Protein AF-A0AAV3YWV7-F1 (afdb_monomer)

Mean predicted aligned error: 12.53 Å

Radius of gyration: 24.52 Å; Cα contacts (8 Å, |Δi|>4): 266; chains: 1; bounding box: 72×61×49 Å

Organism: NCBI:txid259542

Structure (mmCIF, N/CA/C/O backbone):
data_AF-A0AAV3YWV7-F1
#
_entry.id   AF-A0AAV3YWV7-F1
#
loop_
_atom_site.group_PDB
_atom_site.id
_atom_site.type_symbol
_atom_site.label_atom_id
_atom_site.label_alt_id
_atom_site.label_comp_id
_atom_site.label_asym_id
_atom_site.label_entity_id
_atom_site.label_seq_id
_atom_site.pdbx_PDB_ins_code
_atom_site.Cartn_x
_atom_site.Cartn_y
_atom_site.Cartn_z
_atom_site.occupancy
_atom_site.B_iso_or_equiv
_atom_site.auth_seq_id
_atom_site.auth_comp_id
_atom_site.auth_asym_id
_atom_site.auth_atom_id
_atom_site.pdbx_PDB_model_num
ATOM 1 N N . MET A 1 1 ? 43.081 9.152 -14.797 1.00 44.06 1 MET A N 1
ATOM 2 C CA . MET A 1 1 ? 42.246 8.157 -14.101 1.00 44.06 1 MET A CA 1
ATOM 3 C C . MET A 1 1 ? 40.791 8.421 -14.452 1.00 44.06 1 MET A C 1
ATOM 5 O O . MET A 1 1 ? 40.332 9.523 -14.208 1.00 44.06 1 MET A O 1
ATOM 9 N N . ASN A 1 2 ? 40.150 7.412 -15.045 1.00 45.56 2 ASN A N 1
ATOM 10 C CA . ASN A 1 2 ? 38.715 7.108 -15.081 1.00 45.56 2 ASN A CA 1
ATOM 11 C C . ASN A 1 2 ? 37.741 8.234 -15.462 1.00 45.56 2 ASN A C 1
ATOM 13 O O . ASN A 1 2 ? 37.236 8.963 -14.612 1.00 45.56 2 ASN A O 1
ATOM 17 N N . GLU A 1 3 ? 37.402 8.257 -16.752 1.00 47.75 3 GLU A N 1
ATOM 18 C CA . GLU A 1 3 ? 36.111 8.729 -17.256 1.00 47.75 3 GLU A CA 1
ATOM 19 C C . GLU A 1 3 ? 34.993 8.010 -16.487 1.00 47.75 3 GLU A C 1
ATOM 21 O O . GLU A 1 3 ? 34.712 6.832 -16.721 1.00 47.75 3 GLU A O 1
ATOM 26 N N . HIS A 1 4 ? 34.372 8.704 -15.533 1.00 56.31 4 HIS A N 1
ATOM 27 C CA . HIS A 1 4 ? 33.078 8.298 -15.009 1.00 56.31 4 HIS A CA 1
ATOM 28 C C . HIS A 1 4 ? 32.101 8.345 -16.177 1.00 56.31 4 HIS A C 1
ATOM 30 O O . HIS A 1 4 ? 31.661 9.418 -16.583 1.00 56.31 4 HIS A O 1
ATOM 36 N N . SER A 1 5 ? 31.796 7.178 -16.739 1.00 56.19 5 SER A N 1
ATOM 37 C CA . SER A 1 5 ? 30.756 7.007 -17.740 1.00 56.19 5 SER A CA 1
ATOM 38 C C . SER A 1 5 ? 29.427 7.484 -17.151 1.00 56.19 5 SER A C 1
ATOM 40 O O . SER A 1 5 ? 28.709 6.718 -16.511 1.00 56.19 5 SER A O 1
ATOM 42 N N . VAL A 1 6 ? 29.094 8.761 -17.343 1.00 62.78 6 VAL A N 1
ATOM 43 C CA . VAL A 1 6 ? 27.714 9.227 -17.244 1.00 62.78 6 VAL A CA 1
ATOM 44 C C . VAL A 1 6 ? 26.998 8.531 -18.391 1.00 62.78 6 VAL A C 1
ATOM 46 O O . VAL A 1 6 ? 27.122 8.889 -19.559 1.00 62.78 6 VAL A O 1
ATOM 49 N N . SER A 1 7 ? 26.330 7.428 -18.063 1.00 60.81 7 SER A N 1
ATOM 50 C CA . SER A 1 7 ? 25.420 6.791 -18.994 1.00 60.81 7 SER A CA 1
ATOM 51 C C . SER A 1 7 ? 24.285 7.780 -19.204 1.00 60.81 7 SER A C 1
ATOM 53 O O . SER A 1 7 ? 23.452 7.976 -18.323 1.00 60.81 7 SER A O 1
ATOM 55 N N . THR A 1 8 ? 24.285 8.469 -20.342 1.00 62.69 8 THR A N 1
ATOM 56 C CA . THR A 1 8 ? 23.149 9.271 -20.795 1.00 62.69 8 THR A CA 1
ATOM 57 C C . THR A 1 8 ? 22.030 8.312 -21.212 1.00 62.69 8 THR A C 1
ATOM 59 O O . THR A 1 8 ? 21.701 8.193 -22.389 1.00 62.69 8 THR A O 1
ATOM 62 N N . GLN A 1 9 ? 21.486 7.549 -20.261 1.00 65.50 9 GLN A N 1
ATOM 63 C CA . GLN A 1 9 ? 20.256 6.804 -20.484 1.00 65.50 9 GLN A CA 1
ATOM 64 C C . GLN A 1 9 ? 19.114 7.803 -20.373 1.00 65.50 9 GLN A C 1
ATOM 66 O O . GLN A 1 9 ? 18.934 8.461 -19.349 1.00 65.50 9 GLN A O 1
ATOM 71 N N . ARG A 1 10 ? 18.389 7.974 -21.477 1.00 73.88 10 ARG A N 1
ATOM 72 C CA . ARG A 1 10 ? 17.136 8.719 -21.468 1.00 73.88 10 ARG A CA 1
ATOM 73 C C . ARG A 1 10 ? 16.166 7.970 -20.538 1.00 73.88 10 ARG A C 1
ATOM 75 O O . ARG A 1 10 ? 16.087 6.748 -20.674 1.00 73.88 10 ARG A O 1
ATOM 82 N N . PRO A 1 11 ? 15.462 8.668 -19.630 1.00 82.12 11 PRO A N 1
ATOM 83 C CA . PRO A 1 11 ? 14.507 8.024 -18.740 1.00 82.12 11 PRO A CA 1
ATOM 84 C C . PRO A 1 11 ? 13.420 7.308 -19.543 1.00 82.12 11 PRO A C 1
ATOM 86 O O . PRO A 1 11 ? 13.068 7.741 -20.650 1.00 82.12 11 PRO A O 1
ATOM 89 N N . CYS A 1 12 ? 12.917 6.207 -18.994 1.00 91.69 12 CYS A N 1
ATOM 90 C CA . CYS A 1 12 ? 11.853 5.440 -19.627 1.00 91.69 12 CYS A CA 1
ATOM 91 C C . CYS A 1 12 ? 10.537 6.220 -19.624 1.00 91.69 12 CYS A C 1
ATOM 93 O O . CYS A 1 12 ? 10.265 7.016 -18.722 1.00 91.69 12 CYS A O 1
ATOM 95 N N . ASP A 1 13 ? 9.691 5.970 -20.626 1.00 95.06 13 ASP A N 1
ATOM 96 C CA . ASP A 1 13 ? 8.324 6.487 -20.588 1.00 95.06 13 ASP A CA 1
ATOM 97 C C . ASP A 1 13 ? 7.574 5.875 -19.380 1.00 95.06 13 ASP A C 1
ATOM 99 O O . ASP A 1 13 ? 7.832 4.718 -19.017 1.00 95.06 13 ASP A O 1
ATOM 103 N N . PRO A 1 14 ? 6.647 6.614 -18.735 1.00 94.88 14 PRO A N 1
ATOM 104 C CA . PRO A 1 14 ? 5.934 6.125 -17.557 1.00 94.88 14 PRO A CA 1
ATOM 105 C C . PRO A 1 14 ? 5.259 4.771 -17.805 1.00 94.88 14 PRO A C 1
ATOM 107 O O . PRO A 1 14 ? 4.549 4.591 -18.792 1.00 94.88 14 PRO A O 1
ATOM 110 N N . GLY A 1 15 ? 5.461 3.824 -16.887 1.00 95.94 15 GLY A N 1
ATOM 111 C CA . GLY A 1 15 ? 4.945 2.459 -17.023 1.00 95.94 15 GLY A CA 1
ATOM 112 C C . GLY A 1 15 ? 5.911 1.478 -17.697 1.00 95.94 15 GLY A C 1
ATOM 113 O O . GLY A 1 15 ? 5.575 0.297 -17.812 1.00 95.94 15 GLY A O 1
ATOM 114 N N . LEU A 1 16 ? 7.108 1.924 -18.093 1.00 96.56 16 LEU A N 1
ATOM 115 C CA . LEU A 1 16 ? 8.173 1.080 -18.634 1.00 96.56 16 LEU A CA 1
ATOM 116 C C . LEU A 1 16 ? 9.426 1.106 -17.748 1.00 96.56 16 LEU A C 1
ATOM 118 O O . LEU A 1 16 ? 9.695 2.082 -17.051 1.00 96.56 16 LEU A O 1
ATOM 122 N N . TYR A 1 17 ? 10.204 0.026 -17.783 1.00 96.00 17 TYR A N 1
ATOM 123 C CA . TYR A 1 17 ? 11.453 -0.102 -17.033 1.00 96.00 17 TYR A CA 1
ATOM 124 C C . TYR A 1 17 ? 12.488 -0.986 -17.748 1.00 96.00 17 TYR A C 1
ATOM 126 O O . TYR A 1 17 ? 12.198 -1.701 -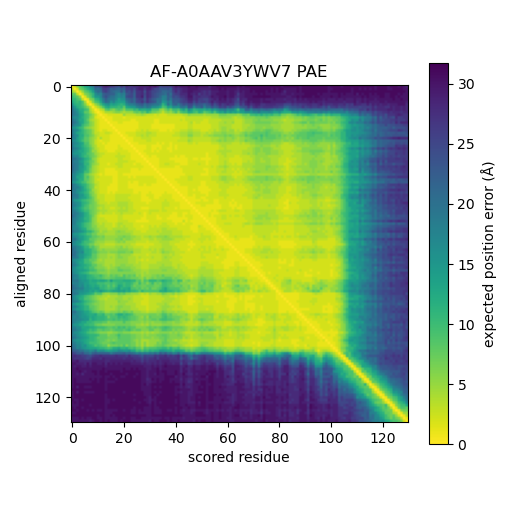18.712 1.00 96.00 17 TYR A O 1
ATOM 134 N N . GLY A 1 18 ? 13.715 -0.968 -17.231 1.00 93.50 18 GLY A N 1
ATOM 135 C CA . GLY A 1 18 ? 14.871 -1.709 -17.718 1.00 93.50 18 GLY A CA 1
ATOM 136 C C . GLY A 1 18 ? 15.754 -0.887 -18.655 1.00 93.50 18 GLY A C 1
ATOM 137 O O . GLY A 1 18 ? 15.341 0.122 -19.208 1.00 93.50 18 GLY A O 1
ATOM 138 N N . ASN A 1 19 ? 16.971 -1.377 -18.904 1.00 90.69 19 ASN A N 1
ATOM 139 C CA . ASN A 1 19 ? 17.999 -0.667 -19.687 1.00 90.69 19 ASN A CA 1
ATOM 140 C C . ASN A 1 19 ? 17.579 -0.292 -21.126 1.00 90.69 19 ASN A C 1
ATOM 142 O O . ASN A 1 19 ? 18.277 0.475 -21.784 1.00 90.69 19 ASN A O 1
ATOM 146 N N . LYS A 1 20 ? 16.508 -0.907 -21.644 1.00 91.38 20 LYS A N 1
ATOM 147 C CA . LYS A 1 20 ? 15.941 -0.669 -22.980 1.00 91.38 20 LYS A CA 1
ATOM 148 C C . LYS A 1 20 ? 14.518 -0.100 -22.941 1.00 91.38 20 LYS A C 1
ATOM 150 O O . LYS A 1 20 ? 13.934 0.080 -24.003 1.00 91.38 20 LYS A O 1
ATOM 155 N N . CYS A 1 21 ? 13.959 0.137 -21.752 1.00 93.06 21 CYS A N 1
ATOM 156 C CA . CYS A 1 21 ? 12.571 0.562 -21.559 1.00 93.06 21 CYS A CA 1
ATOM 157 C C . CYS A 1 21 ? 11.546 -0.337 -22.274 1.00 93.06 21 CYS A C 1
ATOM 159 O O . CYS A 1 21 ? 10.541 0.136 -22.789 1.00 93.06 21 CYS A O 1
ATOM 161 N N . ASP A 1 22 ? 11.811 -1.642 -22.340 1.00 95.00 22 ASP A N 1
ATOM 162 C CA . ASP A 1 22 ? 10.993 -2.632 -23.048 1.00 95.00 22 ASP A CA 1
ATOM 163 C C . ASP A 1 22 ? 10.150 -3.500 -2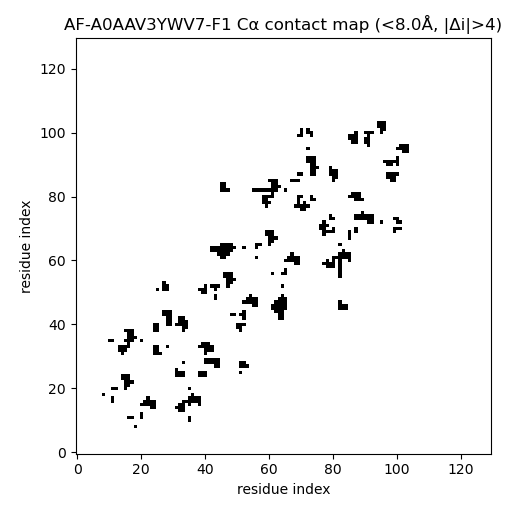2.103 1.00 95.00 22 ASP A C 1
ATOM 165 O O . ASP A 1 22 ? 9.321 -4.293 -22.553 1.00 95.00 22 ASP A O 1
ATOM 169 N N . LYS A 1 23 ? 10.334 -3.354 -20.786 1.00 96.88 23 LYS A N 1
ATOM 170 C CA . LYS A 1 23 ? 9.571 -4.091 -19.778 1.00 96.88 23 LYS A CA 1
ATOM 171 C C . LYS A 1 23 ? 8.455 -3.223 -19.227 1.00 96.88 23 LYS A C 1
ATOM 173 O O . LYS A 1 23 ? 8.690 -2.083 -18.851 1.00 96.88 23 LYS A O 1
ATOM 178 N N . VAL A 1 24 ? 7.258 -3.787 -19.122 1.00 97.19 24 VAL A N 1
ATOM 179 C CA . VAL A 1 24 ? 6.078 -3.089 -18.595 1.00 97.19 24 VAL A CA 1
ATOM 180 C C . VAL A 1 24 ? 6.007 -3.242 -17.079 1.00 97.19 24 VAL A C 1
ATOM 182 O O . VAL A 1 24 ? 6.175 -4.349 -16.560 1.00 97.19 24 VAL A O 1
ATOM 185 N N . CYS A 1 25 ? 5.748 -2.145 -16.371 1.00 97.38 25 CYS A N 1
ATOM 186 C CA . CYS A 1 25 ? 5.508 -2.142 -14.932 1.00 97.38 25 CYS A CA 1
ATOM 187 C C . CYS A 1 25 ? 4.380 -3.113 -14.537 1.00 97.38 25 CYS A C 1
ATOM 189 O O . CYS A 1 25 ? 3.446 -3.371 -15.296 1.00 97.38 25 CYS A O 1
ATOM 191 N N . SER A 1 26 ? 4.449 -3.645 -13.312 1.00 96.25 26 SER A N 1
ATOM 192 C CA . SER A 1 26 ? 3.391 -4.505 -12.763 1.00 96.25 26 SER A CA 1
ATOM 193 C C . SER A 1 26 ? 2.043 -3.777 -12.776 1.00 96.25 26 SER A C 1
ATOM 195 O O . SER A 1 26 ? 1.933 -2.650 -12.298 1.00 96.25 26 SER A O 1
ATOM 197 N N . THR A 1 27 ? 0.987 -4.450 -13.236 1.00 95.88 27 THR A N 1
ATOM 198 C CA . THR A 1 27 ? -0.386 -3.911 -13.219 1.00 95.88 27 THR A CA 1
ATOM 199 C C . THR A 1 27 ? -0.942 -3.735 -11.806 1.00 95.88 27 THR A C 1
ATOM 201 O O . THR A 1 27 ? -1.987 -3.120 -11.630 1.00 95.88 27 THR A O 1
ATOM 204 N N . ASN A 1 28 ? -0.262 -4.286 -10.796 1.00 96.25 28 ASN A N 1
ATOM 205 C CA . ASN A 1 28 ? -0.617 -4.093 -9.393 1.00 96.25 28 ASN A CA 1
ATOM 206 C C . ASN A 1 28 ? -0.068 -2.777 -8.821 1.00 96.25 28 ASN A C 1
ATOM 208 O O . ASN A 1 28 ? -0.472 -2.390 -7.726 1.00 96.25 28 ASN A O 1
ATOM 212 N N . CYS A 1 29 ? 0.870 -2.118 -9.512 1.00 96.62 29 CYS A N 1
ATOM 213 C CA . CYS A 1 29 ? 1.378 -0.822 -9.082 1.00 96.62 29 CYS A CA 1
ATOM 214 C C . CYS A 1 29 ? 0.272 0.227 -9.141 1.00 96.62 29 CYS A C 1
ATOM 216 O O . CYS A 1 29 ? -0.552 0.240 -10.059 1.00 96.62 29 CYS A O 1
ATOM 218 N N . GLU A 1 30 ? 0.293 1.160 -8.197 1.00 95.56 30 GLU A N 1
ATOM 219 C CA . GLU A 1 30 ? -0.594 2.311 -8.255 1.00 95.56 30 GLU A CA 1
ATOM 220 C C . GLU A 1 30 ? -0.297 3.138 -9.517 1.00 95.56 30 GLU A C 1
ATOM 222 O O . GLU A 1 30 ? 0.860 3.411 -9.842 1.00 95.56 30 GLU A O 1
ATOM 227 N N . PHE A 1 31 ? -1.349 3.450 -10.281 1.00 95.38 31 PHE A N 1
ATOM 228 C CA . PHE A 1 31 ? -1.276 4.081 -11.608 1.00 95.38 31 PHE A CA 1
ATOM 229 C C . PHE A 1 31 ? -0.413 3.336 -12.647 1.00 95.38 31 PHE A C 1
ATOM 231 O O . PHE A 1 31 ? -0.080 3.905 -13.683 1.00 95.38 31 PHE A O 1
ATOM 238 N N . GLY A 1 32 ? -0.042 2.074 -12.395 1.00 95.88 32 GLY A N 1
ATOM 239 C CA . GLY A 1 32 ? 0.865 1.321 -13.264 1.00 95.88 32 GLY A CA 1
ATOM 240 C C . GLY A 1 32 ? 2.297 1.869 -13.286 1.00 95.88 32 GLY A C 1
ATOM 241 O O . GLY A 1 32 ? 3.024 1.610 -14.240 1.00 95.88 32 GLY A O 1
ATOM 242 N N . LEU A 1 33 ? 2.709 2.632 -12.267 1.00 96.50 33 LEU A N 1
ATOM 243 C CA . LEU A 1 33 ? 4.018 3.286 -12.227 1.00 96.50 33 LEU A CA 1
ATOM 244 C C . LEU A 1 33 ? 5.033 2.505 -11.389 1.00 96.50 33 LEU A C 1
ATOM 246 O O . LEU A 1 33 ? 4.761 2.082 -10.261 1.00 96.50 33 LEU A O 1
ATOM 250 N N . CYS A 1 34 ? 6.240 2.361 -11.925 1.00 97.19 34 CYS A N 1
ATOM 251 C CA . CYS A 1 34 ? 7.348 1.686 -11.271 1.00 97.19 34 CYS A CA 1
ATOM 252 C C . CYS A 1 34 ? 8.677 2.406 -11.522 1.00 97.19 34 CYS A C 1
ATOM 254 O O . CYS A 1 34 ? 8.785 3.252 -12.404 1.00 97.19 34 CYS A O 1
ATOM 256 N N . ASP A 1 35 ? 9.673 2.082 -10.705 1.00 96.38 35 ASP A N 1
ATOM 257 C CA . ASP A 1 35 ? 11.052 2.523 -10.852 1.00 96.38 35 ASP A CA 1
ATOM 258 C C . ASP A 1 35 ? 11.621 2.014 -12.181 1.00 96.38 35 ASP A C 1
ATOM 260 O O . ASP A 1 35 ? 11.625 0.811 -12.454 1.00 96.38 35 ASP A O 1
ATOM 264 N N . GLU A 1 36 ? 12.117 2.933 -13.003 1.00 94.81 36 GLU A N 1
ATOM 265 C CA . GLU A 1 36 ? 12.600 2.637 -14.354 1.00 94.81 36 GLU A CA 1
ATOM 266 C C . GLU A 1 36 ? 13.828 1.714 -14.379 1.00 94.81 36 GLU A C 1
ATOM 268 O O . GLU A 1 36 ? 14.083 1.051 -15.381 1.00 94.81 36 GLU A O 1
ATOM 273 N N . ASN A 1 37 ? 14.580 1.608 -13.280 1.00 92.62 37 ASN A N 1
ATOM 274 C CA . ASN A 1 37 ? 15.803 0.810 -13.226 1.00 92.62 37 ASN A CA 1
ATOM 275 C C . ASN A 1 37 ? 15.517 -0.631 -12.799 1.00 92.62 37 ASN A C 1
ATOM 277 O O . ASN A 1 37 ? 16.098 -1.579 -13.332 1.00 92.62 37 ASN A O 1
ATOM 281 N N . ASN A 1 38 ? 14.636 -0.809 -11.812 1.00 94.94 38 ASN A N 1
ATOM 282 C CA . ASN A 1 38 ? 14.424 -2.103 -11.157 1.00 94.94 38 ASN A CA 1
ATOM 283 C C . ASN A 1 38 ? 12.988 -2.647 -11.255 1.00 94.94 38 ASN A C 1
ATOM 285 O O . ASN A 1 38 ? 12.752 -3.793 -10.866 1.00 94.94 38 ASN A O 1
ATOM 289 N N . GLY A 1 39 ? 12.045 -1.865 -11.782 1.00 95.94 39 GLY A N 1
ATOM 290 C CA . GLY A 1 39 ? 10.659 -2.265 -12.010 1.00 95.94 39 GLY A CA 1
ATOM 291 C C . GLY A 1 39 ? 9.782 -2.328 -10.758 1.00 95.94 39 GLY A C 1
ATOM 292 O O . GLY A 1 39 ? 8.634 -2.767 -10.846 1.00 95.94 39 GLY A O 1
ATOM 293 N N . LYS A 1 40 ? 10.287 -1.929 -9.584 1.00 97.62 40 LYS A N 1
ATOM 294 C CA . LYS A 1 40 ? 9.510 -1.923 -8.336 1.00 97.62 40 LYS A CA 1
ATOM 295 C C . LYS A 1 40 ? 8.483 -0.802 -8.359 1.00 97.62 40 LYS A C 1
ATOM 297 O O . LYS A 1 40 ? 8.794 0.306 -8.777 1.00 97.62 40 LYS A O 1
ATOM 302 N N . CYS A 1 41 ? 7.272 -1.070 -7.889 1.00 97.19 41 CYS A N 1
ATOM 303 C CA . CYS A 1 41 ? 6.213 -0.070 -7.849 1.00 97.19 41 CYS A CA 1
ATOM 304 C C . CYS A 1 41 ? 6.636 1.152 -7.029 1.00 97.19 41 CYS A C 1
ATOM 306 O O . CYS A 1 41 ? 7.193 1.002 -5.941 1.00 97.19 41 CYS A O 1
ATOM 308 N N . LEU A 1 42 ? 6.332 2.347 -7.542 1.00 95.69 42 LEU A N 1
ATOM 309 C CA . LEU A 1 42 ? 6.584 3.597 -6.815 1.00 95.69 42 LEU A CA 1
ATOM 310 C C . LEU A 1 42 ? 5.622 3.760 -5.632 1.00 95.69 42 LEU A C 1
ATOM 312 O O . LEU A 1 42 ? 5.999 4.297 -4.596 1.00 95.69 42 LEU A O 1
ATOM 316 N N . SER A 1 43 ? 4.390 3.271 -5.786 1.00 95.25 43 SER A N 1
ATOM 317 C CA . SER A 1 43 ? 3.380 3.202 -4.732 1.00 95.25 43 SER A CA 1
ATOM 318 C C . SER A 1 43 ? 2.469 1.991 -4.944 1.00 95.25 43 SER A C 1
ATOM 320 O O . SER A 1 43 ? 2.336 1.483 -6.066 1.00 95.25 43 SER A O 1
ATOM 322 N N . CYS A 1 44 ? 1.846 1.531 -3.859 1.00 96.38 44 CYS A N 1
ATOM 323 C CA . CYS A 1 44 ? 0.848 0.471 -3.884 1.00 96.38 44 CYS A CA 1
ATOM 324 C C . CYS A 1 44 ? -0.554 1.017 -3.628 1.00 96.38 44 CYS A C 1
ATOM 326 O O . CYS A 1 44 ? -0.727 1.853 -2.735 1.00 96.38 44 CYS A O 1
ATOM 328 N N . PRO A 1 45 ? -1.569 0.484 -4.334 1.00 95.88 45 PRO A N 1
ATOM 329 C CA . PRO A 1 45 ? -2.952 0.820 -4.047 1.00 95.88 45 PRO A CA 1
ATOM 330 C C . PRO A 1 45 ? -3.321 0.398 -2.619 1.00 95.88 45 PRO A C 1
ATOM 332 O O . PRO A 1 45 ? -2.664 -0.444 -1.995 1.00 95.88 45 PRO A O 1
ATOM 335 N N . HIS A 1 46 ? -4.405 0.975 -2.103 1.00 96.75 46 HIS A N 1
ATOM 336 C CA . HIS A 1 46 ? -4.915 0.657 -0.769 1.00 96.75 46 HIS A CA 1
ATOM 337 C C . HIS A 1 46 ? -5.145 -0.847 -0.621 1.00 96.75 46 HIS A C 1
ATOM 339 O O . HIS A 1 46 ? -5.733 -1.489 -1.492 1.00 96.75 46 HIS A O 1
ATOM 345 N N . GLY A 1 47 ? -4.697 -1.415 0.497 1.00 96.44 47 GLY A N 1
ATOM 346 C CA . GLY A 1 47 ? -4.851 -2.845 0.755 1.00 96.44 47 GLY A CA 1
ATOM 347 C C . GLY A 1 47 ? -3.739 -3.728 0.184 1.00 96.44 47 GLY A C 1
ATOM 348 O O . GLY A 1 47 ? -3.756 -4.933 0.444 1.00 96.44 47 GLY A O 1
ATOM 349 N N . LYS A 1 48 ? -2.767 -3.165 -0.547 1.00 96.88 48 LYS A N 1
ATOM 350 C CA . LYS A 1 48 ? -1.632 -3.895 -1.128 1.00 96.88 48 LYS A CA 1
ATOM 351 C C . LYS A 1 48 ? -0.285 -3.414 -0.583 1.00 96.88 48 LYS A C 1
ATOM 353 O O . LYS A 1 48 ? -0.120 -2.266 -0.180 1.00 96.88 48 LYS A O 1
ATOM 358 N N . ASP A 1 49 ? 0.688 -4.317 -0.598 1.00 94.88 49 ASP A N 1
ATOM 359 C CA . ASP A 1 49 ? 2.060 -4.133 -0.124 1.00 94.88 49 ASP A CA 1
ATOM 360 C C . ASP A 1 49 ? 3.037 -5.023 -0.924 1.00 94.88 49 ASP A C 1
ATOM 362 O O . ASP A 1 49 ? 2.647 -5.886 -1.717 1.00 94.88 49 ASP A O 1
ATOM 366 N N . GLY A 1 50 ? 4.333 -4.821 -0.703 1.00 94.88 50 GLY A N 1
ATOM 367 C CA . GLY A 1 50 ? 5.434 -5.478 -1.391 1.00 94.88 50 GLY A CA 1
ATOM 368 C C . GLY A 1 50 ? 5.983 -4.632 -2.535 1.00 94.88 50 GLY A C 1
ATOM 369 O O . GLY A 1 50 ? 5.312 -3.756 -3.067 1.00 94.88 50 GLY A O 1
ATOM 370 N N . SER A 1 51 ? 7.213 -4.927 -2.961 1.00 95.62 51 SER A N 1
ATOM 371 C CA . SER A 1 51 ? 7.906 -4.139 -3.992 1.00 95.62 51 SER A CA 1
ATOM 372 C C . SER A 1 51 ? 7.213 -4.131 -5.358 1.00 95.62 51 SER A C 1
ATOM 374 O O . SER A 1 51 ? 7.540 -3.296 -6.188 1.00 95.62 51 SER A O 1
ATOM 376 N N . PHE A 1 52 ? 6.273 -5.048 -5.596 1.00 96.19 52 PHE A N 1
ATOM 377 C CA . PHE A 1 52 ? 5.471 -5.121 -6.821 1.00 96.19 52 PHE A CA 1
ATOM 378 C C . PHE A 1 52 ? 3.959 -5.095 -6.538 1.00 96.19 52 PHE A C 1
ATOM 380 O O . PHE A 1 52 ? 3.174 -5.481 -7.405 1.00 96.19 52 PHE A O 1
ATOM 387 N N . CYS A 1 53 ? 3.562 -4.701 -5.318 1.00 96.94 53 CYS A N 1
ATOM 388 C CA . CYS A 1 53 ? 2.173 -4.608 -4.845 1.00 96.94 53 CYS A CA 1
ATOM 389 C C . CYS A 1 53 ? 1.341 -5.889 -5.025 1.00 96.94 53 CYS A C 1
ATOM 391 O O . CYS A 1 53 ? 0.120 -5.862 -5.152 1.00 96.94 53 CYS A O 1
ATOM 393 N N . ASN A 1 54 ? 2.016 -7.035 -5.040 1.00 95.69 54 ASN A N 1
ATOM 394 C CA . ASN A 1 54 ? 1.436 -8.349 -5.287 1.00 95.69 54 ASN A CA 1
ATOM 395 C C . ASN A 1 54 ? 0.996 -9.068 -4.004 1.00 95.69 54 ASN A C 1
ATOM 397 O O . ASN A 1 54 ? 0.578 -10.223 -4.064 1.00 95.69 54 ASN A O 1
ATOM 401 N N . ARG A 1 55 ? 1.115 -8.419 -2.842 1.00 95.62 55 ARG A N 1
ATOM 402 C CA . ARG A 1 55 ? 0.737 -8.979 -1.546 1.00 95.62 55 ARG A CA 1
ATOM 403 C C . ARG A 1 55 ? -0.358 -8.130 -0.917 1.00 95.62 55 ARG A C 1
ATOM 405 O O . ARG A 1 55 ? -0.273 -6.910 -0.932 1.00 95.62 55 ARG A O 1
ATOM 412 N N . ASP A 1 56 ? -1.360 -8.773 -0.334 1.00 95.19 56 ASP A N 1
ATOM 413 C CA . ASP A 1 56 ? -2.356 -8.082 0.486 1.00 95.19 56 ASP A CA 1
ATOM 414 C C . ASP A 1 56 ? -1.756 -7.577 1.802 1.00 95.19 56 ASP A C 1
ATOM 416 O O . ASP A 1 56 ? -0.771 -8.124 2.316 1.00 95.19 56 ASP A O 1
ATOM 420 N N . CYS A 1 57 ? -2.372 -6.554 2.394 1.00 95.31 57 CYS A N 1
ATOM 421 C CA . CYS A 1 57 ? -1.994 -6.123 3.732 1.00 95.31 57 CYS A CA 1
ATOM 422 C C . CYS A 1 57 ? -2.048 -7.280 4.725 1.00 95.31 57 CYS A C 1
ATOM 424 O O . CYS A 1 57 ? -3.036 -8.008 4.833 1.00 95.31 57 CYS A O 1
ATOM 426 N N . LYS A 1 58 ? -0.990 -7.397 5.532 1.00 94.06 58 LYS A N 1
ATOM 427 C CA . LYS A 1 58 ? -1.034 -8.240 6.726 1.00 94.06 58 LYS A CA 1
ATOM 428 C C . LYS A 1 58 ? -2.166 -7.766 7.633 1.00 94.06 58 LYS A C 1
ATOM 430 O O . LYS A 1 58 ? -2.366 -6.563 7.799 1.00 94.06 58 LYS A O 1
ATOM 435 N N . SER A 1 59 ? -2.851 -8.715 8.266 1.00 92.69 59 SER A N 1
ATOM 436 C CA . SER A 1 59 ? -3.938 -8.417 9.197 1.00 92.69 59 SER A CA 1
ATOM 437 C C . SER A 1 59 ? -3.495 -7.405 10.248 1.00 92.69 59 SER A C 1
ATOM 439 O O . SER A 1 59 ? -2.452 -7.574 10.884 1.00 92.69 59 SER A O 1
ATOM 441 N N . GLY A 1 60 ? -4.311 -6.375 10.436 1.00 94.00 60 GLY A N 1
ATOM 442 C CA . GLY A 1 60 ? -4.009 -5.283 11.350 1.00 94.00 60 GLY A CA 1
ATOM 443 C C . GLY A 1 60 ? -3.309 -4.079 10.735 1.00 94.00 60 GLY A C 1
ATOM 444 O O . GLY A 1 60 ? -2.981 -3.141 11.460 1.00 94.00 60 GLY A O 1
ATOM 445 N N . ARG A 1 61 ? -3.098 -4.086 9.418 1.00 95.44 61 ARG A N 1
ATOM 446 C CA . ARG A 1 61 ? -2.570 -2.952 8.662 1.00 95.44 61 ARG A CA 1
ATOM 447 C C . ARG A 1 61 ? -3.516 -2.563 7.531 1.00 95.44 61 ARG A C 1
ATOM 449 O O . ARG A 1 61 ? -4.228 -3.424 7.018 1.00 95.44 61 ARG A O 1
ATOM 456 N N . TYR A 1 62 ? -3.503 -1.291 7.146 1.00 96.50 62 TYR A N 1
ATOM 457 C CA . TYR A 1 62 ? -4.360 -0.772 6.081 1.00 96.50 62 TYR A CA 1
ATOM 458 C C . TYR A 1 62 ? -3.765 0.450 5.361 1.00 96.50 62 TYR A C 1
ATOM 460 O O . TYR A 1 62 ? -2.754 1.009 5.798 1.00 96.50 62 TYR A O 1
ATOM 468 N N . GLY A 1 63 ? -4.412 0.879 4.273 1.00 94.88 63 GLY A N 1
ATOM 469 C CA . GLY A 1 63 ? -4.039 2.056 3.480 1.00 94.88 63 GLY A CA 1
ATOM 470 C C . GLY A 1 63 ? -3.003 1.761 2.390 1.00 94.88 63 GLY A C 1
ATOM 471 O O . GLY A 1 63 ? -2.724 0.599 2.083 1.00 94.88 63 GLY A O 1
ATOM 472 N N . HIS A 1 64 ? -2.438 2.817 1.792 1.00 92.88 64 HIS A N 1
ATOM 473 C CA . HIS A 1 64 ? -1.341 2.708 0.819 1.00 92.88 64 HIS A CA 1
ATOM 474 C C . HIS A 1 64 ? -0.125 2.033 1.456 1.00 92.88 64 HIS A C 1
ATOM 476 O O . HIS A 1 64 ? 0.247 2.369 2.584 1.00 92.88 64 HIS A O 1
ATOM 482 N N . GLY A 1 65 ? 0.450 1.040 0.771 1.00 90.25 65 GLY A N 1
ATOM 483 C CA . GLY A 1 65 ? 1.594 0.270 1.284 1.00 90.25 65 GLY A CA 1
ATOM 484 C C . GLY A 1 65 ? 1.342 -0.395 2.648 1.00 90.25 65 GLY A C 1
ATOM 485 O 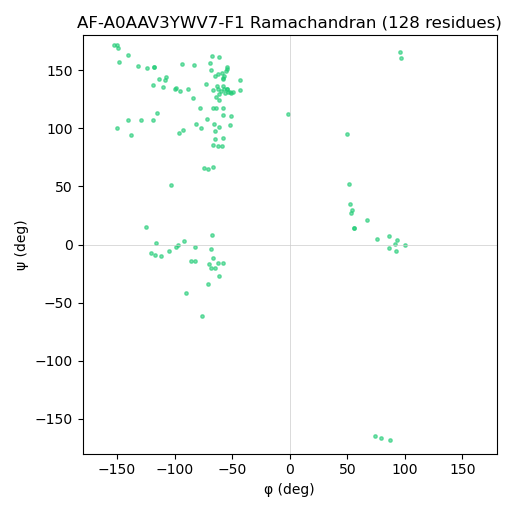O . GLY A 1 65 ? 2.276 -0.817 3.337 1.00 90.25 65 GLY A O 1
ATOM 486 N N . CYS A 1 66 ? 0.077 -0.461 3.076 1.00 94.50 66 CYS A N 1
ATOM 487 C CA . CYS A 1 66 ? -0.341 -0.905 4.397 1.00 94.50 66 CYS A CA 1
ATOM 488 C C . CYS A 1 66 ? 0.343 -0.150 5.550 1.00 94.50 66 CYS A C 1
ATOM 490 O O . CYS A 1 66 ? 0.570 -0.727 6.606 1.00 94.50 66 CYS A O 1
ATOM 492 N N . GLU A 1 67 ? 0.729 1.113 5.376 1.00 93.31 67 GLU A N 1
ATOM 493 C CA . GLU A 1 67 ? 1.556 1.835 6.355 1.00 93.31 67 GLU A CA 1
ATOM 494 C C . GLU A 1 67 ? 0.840 2.135 7.679 1.00 93.31 67 GLU A C 1
ATOM 496 O O . GLU A 1 67 ? 1.494 2.326 8.707 1.00 93.31 67 GLU A O 1
ATOM 501 N N . LYS A 1 68 ? -0.498 2.119 7.683 1.00 94.88 68 LYS A N 1
ATOM 502 C CA . LYS A 1 68 ? -1.322 2.423 8.858 1.00 94.88 68 LYS A CA 1
ATOM 503 C C . LYS A 1 68 ? -1.689 1.158 9.628 1.00 94.88 68 LYS A C 1
ATOM 505 O O . LYS A 1 68 ? -1.755 0.068 9.064 1.00 94.88 68 LYS A O 1
ATOM 510 N N . TYR A 1 69 ? -1.971 1.311 10.921 1.00 94.75 69 TYR A N 1
ATOM 511 C CA . TYR A 1 69 ? -2.350 0.217 11.819 1.00 94.75 69 TYR A CA 1
ATOM 512 C C . TYR A 1 69 ? -3.818 0.308 12.220 1.00 94.75 69 TYR A C 1
ATOM 514 O O . TYR A 1 69 ? -4.287 1.381 12.598 1.00 94.75 69 TYR A O 1
ATOM 522 N N . CYS A 1 70 ? -4.524 -0.824 12.195 1.00 95.25 70 CYS A N 1
ATOM 523 C CA . CYS A 1 70 ? -5.894 -0.914 12.692 1.00 95.25 70 CYS A CA 1
ATOM 524 C C . CYS A 1 70 ? -5.974 -0.496 14.167 1.00 95.25 70 CYS A C 1
ATOM 526 O O . CYS A 1 70 ? -5.112 -0.850 14.978 1.00 95.25 70 CYS A O 1
ATOM 528 N N . SER A 1 71 ? -7.065 0.176 14.538 1.00 94.31 71 SER A N 1
ATOM 529 C CA . SER A 1 71 ? -7.339 0.498 15.937 1.00 94.31 71 SER A CA 1
ATOM 530 C C . SER A 1 71 ? -7.534 -0.776 16.767 1.00 94.31 71 SER A C 1
ATOM 532 O O . SER A 1 71 ? -8.268 -1.690 16.392 1.00 94.31 71 SER A O 1
ATOM 534 N N . SER A 1 72 ? -6.942 -0.823 17.963 1.00 94.19 72 SER A N 1
ATOM 535 C CA . SER A 1 72 ? -7.188 -1.892 18.948 1.00 94.19 72 SER A CA 1
ATOM 536 C C . SER A 1 72 ? -8.606 -1.855 19.539 1.00 94.19 72 SER A C 1
ATOM 538 O O . SER A 1 72 ? -9.000 -2.718 20.341 1.00 94.19 72 SER A O 1
ATOM 540 N N . ARG A 1 73 ? -9.377 -0.835 19.155 1.00 95.62 73 ARG A N 1
ATOM 541 C CA . ARG A 1 73 ? -10.731 -0.545 19.616 1.00 95.62 73 ARG A CA 1
ATOM 542 C C . ARG A 1 73 ? -11.812 -1.021 18.650 1.00 95.62 73 ARG A C 1
ATOM 544 O O . ARG A 1 73 ? -12.982 -0.943 19.016 1.00 95.62 73 ARG A O 1
ATOM 551 N N . CYS A 1 74 ? -11.443 -1.586 17.498 1.00 95.38 74 CYS A N 1
ATOM 552 C CA . CYS A 1 74 ? -12.378 -2.378 16.703 1.00 95.38 74 CYS A CA 1
ATOM 553 C C . CYS A 1 74 ? -12.943 -3.537 17.551 1.00 95.38 74 CYS A C 1
ATOM 555 O O . CYS A 1 74 ? -12.220 -4.151 18.353 1.00 95.38 74 CYS A O 1
ATOM 557 N N . PHE A 1 75 ? -14.210 -3.896 17.346 1.00 91.56 75 PHE A N 1
ATOM 558 C CA . PHE A 1 75 ? -14.714 -5.203 17.770 1.00 91.56 75 PHE A CA 1
ATOM 559 C C . 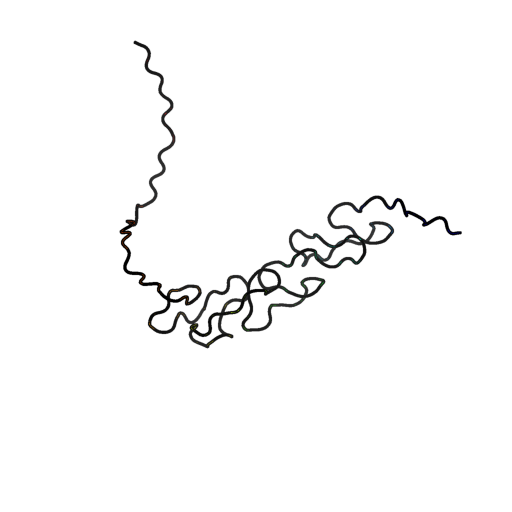PHE A 1 75 ? -13.972 -6.295 16.979 1.00 91.56 75 PHE A C 1
ATOM 561 O O . PHE A 1 75 ? -13.997 -6.307 15.753 1.00 91.56 75 PHE A O 1
ATOM 568 N N . GLY A 1 76 ? -13.232 -7.159 17.684 1.00 87.69 76 GLY A N 1
ATOM 569 C CA . GLY A 1 76 ? -12.249 -8.085 17.094 1.00 87.69 76 GLY A CA 1
ATOM 570 C C . GLY A 1 76 ? -10.782 -7.622 17.192 1.00 87.69 76 GLY A C 1
ATOM 571 O O . GLY A 1 76 ? -9.872 -8.351 16.801 1.00 87.69 76 GLY A O 1
ATOM 572 N N . GLY A 1 77 ? -10.531 -6.444 17.777 1.00 89.06 77 GLY A N 1
ATOM 573 C CA . GLY A 1 77 ? -9.193 -5.933 18.093 1.00 89.06 77 GLY A CA 1
ATOM 574 C C . GLY A 1 77 ? -8.407 -5.439 16.877 1.00 89.06 77 GLY A C 1
ATOM 575 O O . GLY A 1 77 ? -8.955 -5.258 15.794 1.00 89.06 77 GLY A O 1
ATOM 576 N N . SER A 1 78 ? -7.092 -5.255 17.042 1.00 87.19 78 SER A N 1
ATOM 577 C CA . SER A 1 78 ? -6.206 -4.639 16.038 1.00 87.19 78 SER A CA 1
ATOM 578 C C . SER A 1 78 ? -6.012 -5.457 14.760 1.00 87.19 78 SER A C 1
ATOM 580 O O . SER A 1 78 ? -5.129 -5.134 13.985 1.00 87.19 78 SER A O 1
ATOM 582 N N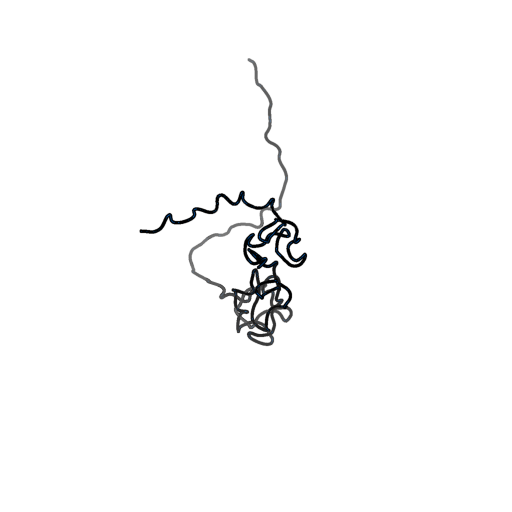 . ARG A 1 79 ? -6.753 -6.548 14.552 1.00 87.19 79 ARG A N 1
ATOM 583 C CA . ARG A 1 79 ? -6.745 -7.354 13.320 1.00 87.19 79 ARG A CA 1
ATOM 584 C C . ARG A 1 79 ? -8.059 -7.253 12.545 1.00 87.19 79 ARG A C 1
ATOM 586 O O . ARG A 1 79 ? -8.121 -7.744 11.425 1.00 87.19 79 ARG A O 1
ATOM 593 N N . ALA A 1 80 ? -9.082 -6.643 13.138 1.00 88.25 80 ALA A N 1
ATOM 594 C CA . ALA A 1 80 ? -10.450 -6.629 12.640 1.00 88.25 80 ALA A CA 1
ATOM 595 C C . ALA A 1 80 ? -10.799 -5.292 11.974 1.00 88.25 80 ALA A C 1
ATOM 597 O O . ALA A 1 80 ? -11.801 -4.662 12.312 1.00 88.25 80 ALA A O 1
ATOM 598 N N . CYS A 1 81 ? -9.952 -4.849 11.046 1.00 95.31 81 CYS A N 1
ATOM 599 C CA . CYS A 1 81 ? -10.262 -3.710 10.196 1.00 95.31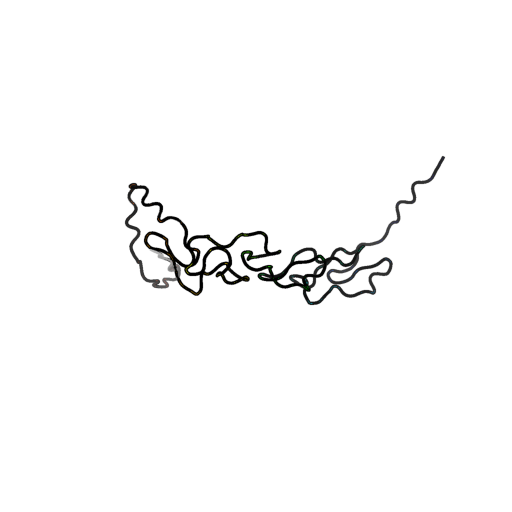 81 CYS A CA 1
ATOM 600 C C . CYS A 1 81 ? -9.981 -4.019 8.727 1.00 95.31 81 CYS A C 1
ATOM 602 O O . CYS A 1 81 ? -9.162 -4.887 8.409 1.00 95.31 81 CYS A O 1
ATOM 604 N N . ALA A 1 82 ? -10.697 -3.335 7.840 1.00 96.25 82 ALA A N 1
ATOM 605 C CA . ALA A 1 82 ? -10.549 -3.495 6.409 1.00 96.25 82 ALA A CA 1
ATOM 606 C C . ALA A 1 82 ? -9.162 -2.996 5.958 1.00 96.25 82 ALA A C 1
ATOM 608 O O . ALA A 1 82 ? -8.748 -1.900 6.335 1.00 96.25 82 ALA A O 1
ATOM 609 N N . PRO A 1 83 ? -8.436 -3.766 5.130 1.00 95.31 83 PRO A N 1
ATOM 610 C CA . PRO A 1 83 ? -7.080 -3.413 4.707 1.00 95.31 83 PRO A CA 1
ATOM 611 C C . PRO A 1 83 ? -7.036 -2.210 3.754 1.00 95.31 83 PRO A C 1
ATOM 613 O O . PRO A 1 83 ? -5.980 -1.615 3.560 1.00 95.31 83 PRO A O 1
ATOM 616 N N . VAL A 1 84 ? -8.168 -1.838 3.155 1.00 96.00 84 VAL A N 1
ATOM 617 C CA . VAL A 1 84 ? -8.247 -0.712 2.220 1.00 96.00 84 VAL A CA 1
ATOM 618 C C . VAL A 1 84 ? -8.216 0.610 2.989 1.00 96.00 84 VAL A C 1
ATOM 620 O O . VAL A 1 84 ? -7.267 1.376 2.870 1.00 96.00 84 VAL A O 1
ATOM 623 N N . ASP A 1 85 ? -9.204 0.845 3.845 1.00 95.62 85 ASP A N 1
ATOM 624 C CA . ASP A 1 85 ? -9.474 2.145 4.466 1.00 95.62 85 ASP A CA 1
ATOM 625 C C . ASP A 1 85 ? -9.327 2.150 5.995 1.00 95.62 85 ASP A C 1
ATOM 627 O O . ASP A 1 85 ? -9.330 3.214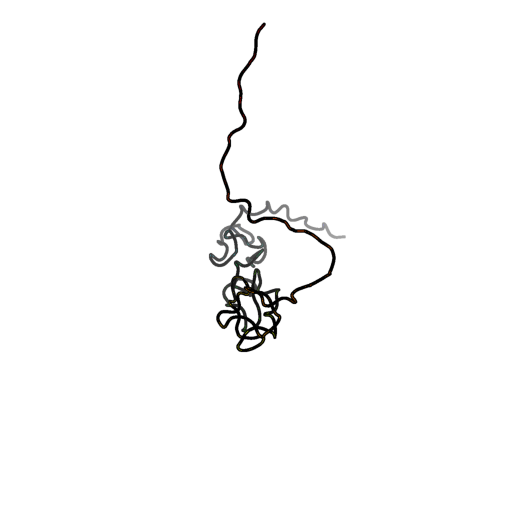 6.610 1.00 95.62 85 ASP A O 1
ATOM 631 N N . GLY A 1 86 ? -9.158 0.978 6.611 1.00 95.12 86 GLY A N 1
ATOM 632 C CA . GLY A 1 86 ? -9.038 0.823 8.055 1.00 95.12 86 GLY A CA 1
ATOM 633 C C . GLY A 1 86 ? -10.369 0.694 8.790 1.00 95.12 86 GLY A C 1
ATOM 634 O O . GLY A 1 86 ? -10.374 0.684 10.022 1.00 95.12 86 GLY A O 1
ATOM 635 N N . THR A 1 87 ? -11.490 0.590 8.073 1.00 96.19 87 THR A N 1
ATOM 636 C CA . THR A 1 87 ? -12.826 0.527 8.675 1.00 96.19 87 THR A CA 1
ATOM 637 C C . THR A 1 87 ? -12.988 -0.729 9.531 1.00 96.19 87 THR A C 1
ATOM 639 O O . THR A 1 87 ? -12.772 -1.852 9.071 1.00 96.19 87 THR A O 1
ATOM 642 N N . CYS A 1 88 ? -13.396 -0.561 10.789 1.00 95.31 88 CYS A N 1
ATOM 643 C CA . CYS A 1 88 ? -13.690 -1.672 11.689 1.00 95.31 88 CYS A CA 1
ATOM 644 C C . CYS A 1 88 ? -15.059 -2.281 11.345 1.00 95.31 88 CYS A C 1
ATOM 646 O O . CYS A 1 88 ? -16.096 -1.763 11.758 1.00 95.31 88 CYS A O 1
ATOM 648 N N . SER A 1 89 ? -15.084 -3.407 10.627 1.00 88.75 89 SER A N 1
ATOM 649 C CA . SER A 1 89 ? -16.333 -4.047 10.172 1.00 88.75 89 SER A CA 1
ATOM 650 C C . SER A 1 89 ? -17.249 -4.497 11.318 1.00 88.75 89 SER A C 1
ATOM 652 O O . SER A 1 89 ? -18.461 -4.549 11.151 1.00 88.75 89 SER A O 1
ATOM 654 N N . GLY A 1 90 ? -16.679 -4.804 12.488 1.00 90.50 90 GLY A N 1
ATOM 655 C CA . GLY A 1 90 ? -17.438 -5.156 13.691 1.00 90.50 90 GLY A CA 1
ATOM 656 C C . GLY A 1 90 ? -17.961 -3.954 14.485 1.00 90.50 90 GLY A C 1
ATOM 657 O O . GLY A 1 90 ? -18.608 -4.150 15.508 1.00 90.50 90 GLY A O 1
ATOM 658 N N . GLY A 1 91 ? -17.660 -2.723 14.062 1.00 92.56 91 GLY A N 1
ATOM 659 C CA . GLY A 1 91 ? -17.915 -1.510 14.834 1.00 92.56 91 GLY A CA 1
ATOM 660 C C 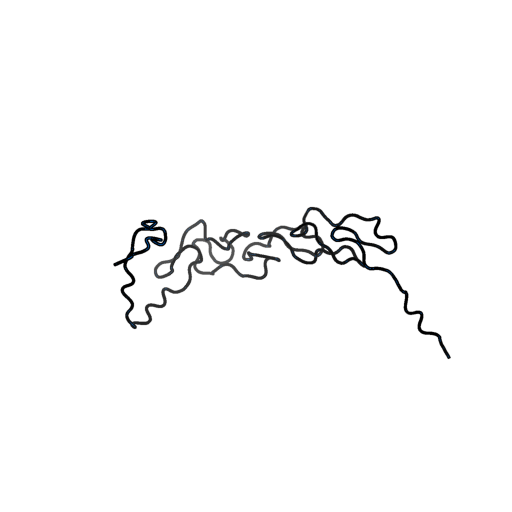. GLY A 1 91 ? -16.876 -1.263 15.933 1.00 92.56 91 GLY A C 1
ATOM 661 O O . GLY A 1 91 ? -15.809 -1.888 15.973 1.00 92.56 91 GLY A O 1
ATOM 662 N N . CYS A 1 92 ? -17.200 -0.343 16.842 1.00 95.38 92 CYS A N 1
ATOM 663 C CA . CYS A 1 92 ? -16.282 0.167 17.859 1.00 95.38 92 CYS A CA 1
ATOM 664 C C . CYS A 1 92 ? -16.679 -0.218 19.280 1.00 95.38 92 CYS A C 1
ATOM 666 O O . CYS A 1 92 ? -17.854 -0.165 19.636 1.00 95.38 92 CYS A O 1
ATOM 668 N N . LYS A 1 93 ? -15.678 -0.515 20.120 1.00 93.94 93 LYS A N 1
ATOM 669 C CA . LYS A 1 93 ? -15.867 -0.602 21.577 1.00 93.94 93 LYS A CA 1
ATOM 670 C C . LYS A 1 93 ? -16.487 0.698 22.112 1.00 93.94 93 LYS A C 1
ATOM 672 O O . LYS A 1 93 ? -16.265 1.771 21.555 1.00 93.94 93 LYS A O 1
ATOM 677 N N . THR A 1 94 ? -17.217 0.606 23.223 1.00 92.06 94 THR A N 1
ATOM 678 C CA . THR A 1 94 ? -17.897 1.744 23.863 1.00 92.06 94 THR A CA 1
ATOM 679 C C . THR A 1 94 ? -16.965 2.949 24.048 1.00 92.06 94 THR A C 1
ATOM 681 O O . THR A 1 94 ? -15.853 2.795 24.552 1.00 92.06 94 THR A O 1
ATOM 684 N N . GLY A 1 95 ? -17.426 4.138 23.645 1.00 90.31 95 GLY A N 1
ATOM 685 C CA . GLY A 1 95 ? -16.686 5.407 23.754 1.00 90.31 95 GLY A CA 1
ATOM 686 C C . GLY A 1 95 ? -15.840 5.794 22.530 1.00 90.31 95 GLY A C 1
ATOM 687 O O . GLY A 1 95 ? -15.308 6.904 22.488 1.00 90.31 95 GLY A O 1
ATOM 688 N N . TYR A 1 96 ? -15.744 4.924 21.521 1.00 92.75 96 TYR A N 1
ATOM 689 C CA . TYR A 1 96 ? -14.964 5.154 20.300 1.00 92.75 96 TYR A CA 1
ATOM 690 C C . TYR A 1 96 ? -15.855 5.430 19.090 1.00 92.75 96 TYR A C 1
ATOM 692 O O . TYR A 1 96 ? -16.915 4.818 18.948 1.00 92.75 96 TYR A O 1
ATOM 700 N N . GLN A 1 97 ? -15.403 6.313 18.197 1.00 92.00 97 GLN A N 1
ATOM 701 C CA . GLN A 1 97 ? -16.192 6.713 17.030 1.00 92.00 97 GLN A CA 1
ATOM 702 C C . GLN A 1 97 ? -15.844 5.909 15.768 1.00 92.00 97 GLN A C 1
ATOM 704 O O . GLN A 1 97 ? -14.660 5.780 15.435 1.00 92.00 97 GLN A O 1
ATOM 709 N N . PRO A 1 98 ? -16.846 5.384 15.034 1.00 92.12 98 PRO A N 1
ATOM 710 C CA . PRO A 1 98 ? -16.629 4.759 13.731 1.00 92.12 98 PRO A CA 1
ATOM 711 C C . PRO A 1 98 ? -16.189 5.795 12.676 1.00 92.12 98 PRO A C 1
ATOM 713 O O . PRO A 1 98 ? -16.397 6.990 12.872 1.00 92.12 98 PRO A O 1
ATOM 716 N N . PRO A 1 99 ? -15.604 5.367 11.541 1.00 94.06 99 PRO A N 1
ATOM 717 C CA . PRO A 1 99 ? -15.319 3.977 11.159 1.00 94.06 99 PRO A CA 1
ATOM 718 C C . PRO A 1 99 ? -13.989 3.423 11.700 1.00 94.06 99 PRO A C 1
ATOM 720 O O . PRO A 1 99 ? -13.789 2.211 11.687 1.00 94.06 99 PRO A O 1
ATOM 723 N N . LEU A 1 100 ? -13.094 4.284 12.200 1.00 94.00 100 LEU A N 1
ATOM 724 C CA . LEU A 1 100 ? -11.729 3.910 12.611 1.00 94.00 100 LEU A CA 1
ATOM 725 C C . LEU A 1 100 ? -11.569 3.654 14.119 1.00 94.00 100 LEU A C 1
ATOM 727 O O . LEU A 1 100 ? -10.473 3.330 14.575 1.00 94.00 100 LEU A O 1
ATOM 731 N N . CYS A 1 101 ? -12.639 3.800 14.904 1.00 94.19 101 CYS A N 1
ATOM 732 C CA . CYS A 1 101 ? -12.637 3.662 16.362 1.00 94.19 101 CYS A CA 1
ATOM 733 C C . CYS A 1 101 ? -11.549 4.511 17.024 1.00 94.19 101 CYS A C 1
ATOM 735 O O . CYS A 1 101 ? -10.727 4.003 17.795 1.00 94.19 101 CYS A O 1
ATOM 737 N N . VAL A 1 102 ? -11.545 5.798 16.674 1.00 90.19 102 VAL A N 1
ATOM 738 C CA . VAL A 1 102 ? -10.705 6.828 17.296 1.00 90.19 102 VAL A CA 1
ATOM 739 C C . VAL A 1 102 ? -11.361 7.332 18.576 1.00 90.19 102 VAL A C 1
ATOM 741 O O . VAL A 1 102 ? -12.582 7.214 18.736 1.00 90.19 102 VAL A O 1
ATOM 744 N N . ASP A 1 103 ? -10.557 7.842 19.510 1.00 83.69 103 ASP A N 1
ATOM 745 C CA . ASP A 1 103 ? -11.095 8.454 20.721 1.00 83.69 103 ASP A CA 1
ATOM 746 C C . ASP A 1 103 ? -12.050 9.579 20.322 1.00 83.69 103 ASP A C 1
ATOM 748 O O . ASP A 1 103 ? -11.708 10.452 19.519 1.00 83.69 103 ASP A O 1
ATOM 752 N N . SER A 1 104 ? -13.246 9.563 20.904 1.00 68.44 104 SER A N 1
ATOM 753 C CA . SER A 1 104 ? -14.101 10.741 20.913 1.00 68.44 104 SER A CA 1
ATOM 754 C C . SER A 1 104 ? -13.348 11.776 21.742 1.00 68.44 104 SER A C 1
ATOM 756 O O . SER A 1 104 ? -13.441 11.768 22.968 1.00 68.44 104 SER A O 1
ATOM 758 N N . LYS A 1 105 ? -12.518 12.616 21.116 1.00 62.06 105 LYS A N 1
ATOM 759 C CA . LYS A 1 105 ? -12.016 13.827 21.762 1.00 62.06 105 LYS A CA 1
ATOM 760 C C . LYS A 1 105 ? -13.246 14.688 22.042 1.00 62.06 105 LYS A C 1
ATOM 762 O O . LYS A 1 105 ? -13.600 15.548 21.250 1.00 62.06 105 LYS A O 1
ATOM 767 N N . VAL A 1 106 ? -13.913 14.431 23.165 1.00 60.44 106 VAL A N 1
ATOM 768 C CA . VAL A 1 106 ? -14.755 15.414 23.841 1.00 60.44 106 VAL A CA 1
ATOM 769 C C . VAL A 1 106 ? -13.771 16.376 24.495 1.00 60.44 106 VAL A C 1
ATOM 771 O O . VAL A 1 106 ? -13.579 16.382 25.706 1.00 60.44 106 VAL A O 1
ATOM 774 N N . ASP A 1 107 ? -13.034 17.102 23.658 1.00 51.75 107 ASP A N 1
ATOM 775 C CA . ASP A 1 107 ? -12.413 18.330 24.106 1.00 51.75 107 ASP A CA 1
ATOM 776 C C . ASP A 1 107 ? -13.585 19.294 24.249 1.00 51.75 107 ASP A C 1
ATOM 778 O O . ASP A 1 107 ? -14.258 19.604 23.267 1.00 51.75 107 ASP A O 1
ATOM 782 N N . GLY A 1 108 ? -13.940 19.616 25.491 1.00 57.56 108 GLY A N 1
ATOM 783 C CA . GLY A 1 108 ? -15.029 20.526 25.829 1.00 57.56 108 GLY A CA 1
ATOM 784 C C . GLY A 1 108 ? -14.715 21.955 25.394 1.00 57.56 108 GLY A C 1
ATOM 785 O O . GLY A 1 108 ? -14.535 22.824 26.238 1.00 57.56 108 GLY A O 1
ATOM 786 N N . SER A 1 109 ? -14.643 22.177 24.086 1.00 58.28 109 SER A N 1
ATOM 787 C CA . SER A 1 109 ? -14.553 23.476 23.442 1.00 58.28 109 SER A CA 1
ATOM 788 C C . SER A 1 109 ? -15.475 23.456 22.228 1.00 58.28 109 SER A C 1
ATOM 790 O O . SER A 1 109 ? -15.152 22.934 21.162 1.00 58.28 109 SER A O 1
ATOM 792 N N . ASP A 1 110 ? -16.683 23.940 22.488 1.00 63.06 110 ASP A N 1
ATOM 793 C CA . ASP A 1 110 ? -17.710 24.419 21.573 1.00 63.06 110 ASP A CA 1
ATOM 794 C C . ASP A 1 110 ? -17.367 24.409 20.074 1.00 63.06 110 ASP A C 1
ATOM 796 O O . ASP A 1 110 ? -16.637 25.261 19.570 1.00 63.06 110 ASP A O 1
ATOM 800 N N . ASN A 1 111 ? -18.049 23.545 19.318 1.00 56.72 111 ASN A N 1
ATOM 801 C CA . ASN A 1 111 ? -18.594 23.984 18.039 1.00 56.72 111 ASN A CA 1
ATOM 802 C C . ASN A 1 111 ? -19.866 23.195 17.708 1.00 56.72 111 ASN A C 1
ATOM 804 O O . ASN A 1 111 ? -19.818 22.059 17.235 1.00 56.72 111 ASN A O 1
ATOM 808 N N . CYS A 1 112 ? -21.024 23.808 17.952 1.00 58.22 112 CYS A N 1
ATOM 809 C CA . CYS A 1 112 ? -22.262 23.406 17.297 1.00 58.22 112 CYS A CA 1
ATOM 810 C C . CYS A 1 112 ? -22.127 23.718 15.801 1.00 58.22 112 CYS A C 1
ATOM 812 O O . CYS A 1 112 ? -22.550 24.781 15.356 1.00 58.22 112 CYS A O 1
ATOM 814 N N . PHE A 1 113 ? -21.537 22.810 15.022 1.00 55.41 113 PHE A N 1
ATOM 815 C CA . PHE A 1 113 ? -21.690 22.849 13.573 1.00 55.41 113 PHE A CA 1
ATOM 816 C C . PHE A 1 113 ? -22.865 21.955 13.197 1.00 55.41 113 PHE A C 1
ATOM 818 O O . PHE A 1 113 ? -22.782 20.726 13.181 1.00 55.41 113 PHE A O 1
ATOM 825 N N . SER A 1 114 ? -23.995 22.621 12.997 1.00 52.38 114 SER A N 1
ATOM 826 C CA . SER A 1 114 ? -25.248 22.088 12.492 1.00 52.38 114 SER A CA 1
ATOM 827 C C . SER A 1 114 ? -25.017 21.141 11.313 1.00 52.38 114 SER A C 1
ATOM 829 O O . SER A 1 114 ? -24.202 21.413 10.431 1.00 52.38 114 SER A O 1
ATOM 831 N N . HIS A 1 115 ? -25.796 20.060 11.256 1.00 56.19 115 HIS A N 1
ATOM 832 C CA . HIS A 1 115 ? -26.119 19.408 9.990 1.00 56.19 115 HIS A CA 1
ATOM 833 C C . HIS A 1 115 ? -26.812 20.446 9.086 1.00 56.19 115 HIS A C 1
ATOM 835 O O . HIS A 1 115 ? -28.035 20.535 9.067 1.00 56.19 115 HIS A O 1
ATOM 841 N N . GLU A 1 116 ? -26.050 21.260 8.358 1.00 48.22 116 GLU A N 1
ATOM 842 C CA . GLU A 1 116 ? -26.589 22.026 7.238 1.00 48.22 116 GLU A CA 1
ATOM 843 C C . GLU A 1 116 ? -26.636 21.090 6.032 1.00 48.22 116 GLU A C 1
ATOM 845 O O . GLU A 1 116 ? -25.627 20.716 5.432 1.00 48.22 116 GLU A O 1
ATOM 850 N N . THR A 1 117 ? -27.847 20.634 5.733 1.00 49.94 117 THR A N 1
ATOM 851 C CA 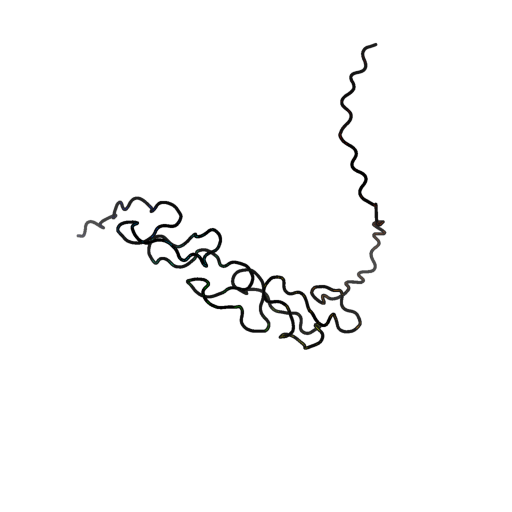. THR A 1 117 ? -28.184 19.916 4.510 1.00 49.94 117 THR A CA 1
ATOM 852 C C . THR A 1 117 ? -27.694 20.692 3.291 1.00 49.94 117 THR A C 1
ATOM 854 O O . THR A 1 117 ? -27.993 21.874 3.143 1.00 49.94 117 THR A O 1
ATOM 857 N N . GLN A 1 118 ? -26.988 20.006 2.392 1.00 49.81 118 GLN A N 1
ATOM 858 C CA . GLN A 1 118 ? -26.624 20.512 1.073 1.00 49.81 118 GLN A CA 1
ATOM 859 C C . GLN A 1 118 ? -27.859 21.051 0.332 1.00 49.81 118 GLN A C 1
ATOM 861 O O . GLN A 1 118 ? -28.689 20.276 -0.139 1.00 49.81 118 GLN A O 1
ATOM 866 N N . THR A 1 119 ? -27.937 22.368 0.145 1.00 42.09 119 THR A N 1
ATOM 867 C CA . THR A 1 119 ? -28.690 22.965 -0.961 1.00 42.09 119 THR A CA 1
ATOM 868 C C . THR A 1 119 ? -27.714 23.687 -1.875 1.00 42.09 119 THR A C 1
ATOM 870 O O . THR A 1 119 ? -27.081 24.669 -1.499 1.00 42.09 119 THR A O 1
ATOM 873 N N . ILE A 1 120 ? -27.578 23.155 -3.085 1.00 58.94 120 ILE A N 1
ATOM 874 C CA . ILE A 1 120 ? -26.842 23.744 -4.199 1.00 58.94 120 ILE A CA 1
ATOM 875 C C . ILE A 1 120 ? -27.443 25.123 -4.505 1.00 58.94 120 ILE A C 1
ATOM 877 O O . ILE A 1 120 ? -28.586 25.209 -4.944 1.00 58.94 120 ILE A O 1
ATOM 881 N N . SER A 1 121 ? -26.666 26.193 -4.351 1.00 39.16 121 SER A N 1
ATOM 882 C CA . SER A 1 121 ? -26.982 27.498 -4.938 1.00 39.16 121 SER A CA 1
ATOM 883 C C . SER A 1 121 ? -25.769 28.012 -5.709 1.00 39.16 121 SER A C 1
ATOM 885 O O . SER A 1 121 ? -24.744 28.372 -5.134 1.00 39.16 121 SER A O 1
ATOM 887 N N . HIS A 1 122 ? -25.897 27.973 -7.038 1.00 48.22 122 HIS A N 1
ATOM 888 C CA . HIS A 1 122 ? -24.975 28.567 -8.005 1.00 48.22 122 HIS A CA 1
ATOM 889 C C . HIS A 1 122 ? -24.771 30.073 -7.736 1.00 48.22 122 HIS A C 1
ATOM 891 O O . HIS A 1 122 ? -25.713 30.741 -7.305 1.00 48.22 122 HIS A O 1
ATOM 897 N N . PRO A 1 123 ? -23.588 30.641 -8.039 1.00 42.06 123 PRO A N 1
ATOM 898 C CA . PRO A 1 123 ? -23.353 32.074 -7.913 1.00 42.06 123 PRO A CA 1
ATOM 899 C C . PRO A 1 123 ? -24.201 32.860 -8.927 1.00 42.06 123 PRO A C 1
ATOM 901 O O . PRO A 1 123 ? -24.045 32.720 -10.140 1.00 42.06 123 PRO A O 1
ATOM 904 N N . SER A 1 124 ? -25.100 33.704 -8.414 1.00 39.53 124 SER A N 1
ATOM 905 C CA . SER A 1 124 ? -25.894 34.663 -9.185 1.00 39.53 124 SER A CA 1
ATOM 906 C C . SER A 1 124 ? -25.004 35.632 -9.966 1.00 39.53 124 SER A C 1
ATOM 908 O O . SER A 1 124 ? -24.382 36.524 -9.393 1.00 39.53 124 SER A O 1
ATOM 910 N N . MET A 1 125 ? -25.015 35.512 -11.292 1.00 51.56 125 MET A N 1
ATOM 911 C CA . MET A 1 125 ? -24.609 36.567 -12.218 1.00 51.56 125 MET A CA 1
ATOM 912 C C . MET A 1 125 ? -25.862 37.320 -12.680 1.00 51.56 125 MET A C 1
ATOM 914 O O . MET A 1 125 ? -26.501 36.914 -13.645 1.00 51.56 125 MET A O 1
ATOM 918 N N . THR A 1 126 ? -26.201 38.442 -12.039 1.00 49.47 126 THR A N 1
ATOM 919 C CA . THR A 1 126 ? -27.130 39.426 -12.627 1.00 49.47 126 THR A CA 1
ATOM 920 C C . THR A 1 126 ? -26.681 40.854 -12.342 1.00 49.47 126 THR A C 1
ATOM 922 O O . THR A 1 126 ? -26.775 41.374 -11.234 1.00 49.47 126 THR A O 1
ATOM 925 N N . LYS A 1 127 ? -26.194 41.458 -13.424 1.00 47.56 127 LYS A N 1
ATOM 926 C CA . LYS A 1 127 ? -25.960 42.876 -13.705 1.00 47.56 127 LYS A CA 1
ATOM 927 C C . LYS A 1 127 ? -27.141 43.739 -13.226 1.00 47.56 127 LYS A C 1
ATOM 929 O O . LYS A 1 127 ? -28.279 43.441 -13.582 1.00 47.56 127 LYS A O 1
ATOM 934 N N . ARG A 1 128 ? -26.883 44.851 -12.527 1.00 47.28 128 ARG A N 1
ATOM 935 C CA . ARG A 1 128 ? -27.865 45.939 -12.374 1.00 47.28 128 ARG A CA 1
ATOM 936 C C . ARG A 1 128 ? -27.291 47.213 -12.991 1.00 47.28 128 ARG A C 1
ATOM 938 O O . ARG A 1 128 ? -26.347 47.788 -12.464 1.00 47.28 128 ARG A O 1
ATOM 945 N N . LEU A 1 129 ? -27.842 47.582 -14.147 1.00 43.38 129 LEU A N 1
ATOM 946 C CA . LEU A 1 129 ? -27.751 48.917 -14.732 1.00 43.38 129 LEU A CA 1
ATOM 947 C C . LEU A 1 129 ? -28.852 49.765 -14.080 1.00 43.38 129 LEU A C 1
ATOM 949 O O . LEU A 1 129 ? -30.018 49.360 -14.097 1.00 43.38 129 LEU A O 1
ATOM 953 N N . SER A 1 130 ? -28.500 50.912 -13.516 1.00 50.31 130 SER A N 1
ATOM 954 C CA . SER A 1 130 ? -29.355 52.095 -13.353 1.00 50.31 130 SER A CA 1
ATOM 955 C C . SER A 1 130 ? -28.433 53.298 -13.252 1.00 50.31 130 SER A C 1
ATOM 957 O O . SER A 1 130 ? -27.473 53.195 -12.458 1.00 50.31 130 SER A O 1
#

pLDDT: mean 82.58, std 18.95, range [39.16, 97.62]

InterPro domains:
  IPR009030 Growth factor receptor cysteine-rich domain superfamily [SSF57184] (9-112)
  IPR042635 MEGF10/SREC1/2-like [PTHR24043] (6-103)

Nearest PDB structures (foldseek):
  4k0v-assembly1_A  TM=4.445E-01  e=6.907E-04  Homo sapiens
  2gy7-assembly1_B  TM=4.471E-01  e=6.582E-03  Homo sapiens
  8hn0-assembly1_A  TM=5.934E-01  e=6.273E-02  Homo sapiens
  8hn0-assembly1_B  TM=5.796E-01  e=8.178E-02  Homo sapiens
  8hna-assembly1_B  TM=2.537E-01  e=1.559E-02  Homo sapiens

Solvent-accessible surface area (backbone atoms only — not comparable to full-atom values): 7486 Å² total; per-residue (Å²): 135,79,87,78,78,75,75,84,69,76,81,49,61,93,31,21,13,40,103,77,42,79,40,71,29,46,83,47,11,37,95,28,30,30,38,39,78,79,40,36,34,76,45,26,40,58,22,13,21,67,63,48,20,81,35,68,36,58,81,23,20,10,24,53,52,23,76,43,71,29,34,67,36,16,41,76,27,38,51,29,31,41,28,44,83,27,39,21,82,64,38,44,43,92,77,33,39,76,57,52,23,44,78,62,79,78,64,95,66,89,74,91,74,71,92,73,76,90,73,93,73,80,86,84,86,77,89,82,90,130

Foldseek 3Di:
DDDPPPPPQDQADFQAADSVSPHGAQPQADVSGADRYPSFHPKGAWQFADRRSPDGADFQFIDINSPHGQAQFQPVGSRQADRRPNARPRDGDPQADPRRRHHPPPPVDDDPPDPPDDDDDDDDDDDDDD

Secondary structure (DSSP, 8-state):
--------PPPPPTTEESTTS-EEPPTTSGGG-B-TTT--BSS--TTEESTTS-EEPPTTEESGGG-EE--TTBTTGGG-S-TTT---TT-B-TTEETTTTEE---------------------------

Sequence (130 aa):
MNEHSVSTQRPCDPGLYGNKCDKVCSTNCEFGLCDENNGKCLSCPHGKDGSFCNRDCKSGRYGHGCEKYCSSRCFGGSRACAPVDGTCSGGCKTGYQPPLCVDSKVDGSDNCFSHETQTISHPSMTKRLS